Protein AF-A0A6V7MD33-F1 (afdb_monomer_lite)

Structure (mmCIF, N/CA/C/O backbone):
data_AF-A0A6V7MD33-F1
#
_entry.id   AF-A0A6V7MD33-F1
#
loop_
_atom_site.group_PDB
_atom_site.id
_atom_site.type_symbol
_atom_site.label_atom_id
_atom_site.label_alt_id
_atom_site.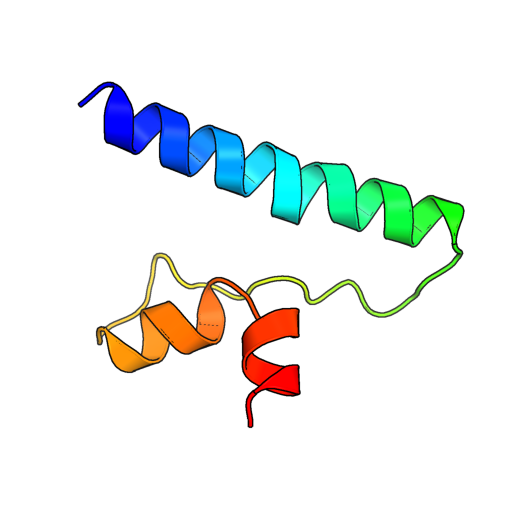label_comp_id
_atom_site.label_asym_id
_atom_site.label_entity_id
_atom_site.label_seq_id
_atom_site.pdbx_PDB_ins_code
_atom_site.Cartn_x
_atom_site.Cartn_y
_atom_site.Cartn_z
_atom_site.occupancy
_atom_site.B_iso_or_equiv
_atom_site.auth_seq_id
_atom_site.auth_comp_id
_atom_site.auth_asym_id
_atom_site.auth_atom_id
_atom_site.pdbx_PDB_model_num
ATOM 1 N N . ILE A 1 1 ? 9.381 1.163 -17.798 1.00 82.19 1 ILE A N 1
ATOM 2 C CA . ILE A 1 1 ? 10.329 1.296 -16.661 1.00 82.19 1 ILE A CA 1
ATOM 3 C C . ILE A 1 1 ? 9.891 2.401 -15.690 1.00 82.19 1 ILE A C 1
ATOM 5 O O . ILE A 1 1 ? 9.633 2.052 -14.545 1.00 82.19 1 ILE A O 1
ATOM 9 N N . PRO A 1 2 ? 9.672 3.670 -16.101 1.00 91.38 2 PRO A N 1
ATOM 10 C CA . PRO A 1 2 ? 9.257 4.728 -15.166 1.00 91.38 2 PRO A CA 1
ATOM 11 C C . PRO A 1 2 ? 7.883 4.464 -14.538 1.00 91.38 2 PRO A C 1
ATOM 13 O O . PRO A 1 2 ? 7.718 4.609 -13.336 1.00 91.38 2 PRO A O 1
ATOM 16 N N . ASN A 1 3 ? 6.920 3.987 -15.336 1.00 93.12 3 ASN A N 1
ATOM 17 C CA . ASN A 1 3 ? 5.560 3.691 -14.868 1.00 93.12 3 ASN A CA 1
ATOM 18 C C . ASN A 1 3 ? 5.516 2.647 -13.744 1.00 93.12 3 ASN A C 1
ATOM 20 O O . ASN A 1 3 ? 4.796 2.832 -12.770 1.00 93.12 3 ASN A O 1
ATOM 24 N N . HIS A 1 4 ? 6.311 1.578 -13.846 1.00 90.44 4 HIS A N 1
ATOM 25 C CA . HIS A 1 4 ? 6.361 0.550 -12.802 1.00 90.44 4 HIS A CA 1
ATOM 26 C C . HIS A 1 4 ? 6.997 1.077 -11.515 1.00 90.44 4 HIS A C 1
ATOM 28 O O . HIS A 1 4 ? 6.496 0.790 -10.435 1.00 90.44 4 HIS A O 1
ATOM 34 N N . LEU A 1 5 ? 8.046 1.899 -11.623 1.00 93.81 5 LEU A N 1
ATOM 35 C CA . LEU A 1 5 ? 8.647 2.553 -10.458 1.00 93.81 5 LEU A CA 1
ATOM 36 C C . LEU A 1 5 ? 7.666 3.525 -9.798 1.00 93.81 5 LEU A C 1
ATOM 38 O O . LEU A 1 5 ? 7.519 3.502 -8.583 1.00 93.81 5 LEU A O 1
ATOM 42 N N . MET A 1 6 ? 6.939 4.324 -10.585 1.00 95.25 6 MET A N 1
ATOM 43 C CA . MET A 1 6 ? 5.899 5.212 -10.060 1.00 95.25 6 MET A CA 1
ATOM 44 C C . MET A 1 6 ? 4.797 4.434 -9.338 1.00 95.25 6 MET A C 1
ATOM 46 O O . MET A 1 6 ? 4.380 4.843 -8.260 1.00 95.25 6 MET A O 1
ATOM 50 N N . TRP A 1 7 ? 4.363 3.297 -9.888 1.00 94.56 7 TRP A N 1
ATOM 51 C CA . TRP A 1 7 ? 3.368 2.438 -9.247 1.00 94.56 7 TRP A CA 1
ATOM 52 C C . TRP A 1 7 ? 3.867 1.864 -7.911 1.00 94.56 7 TRP A C 1
ATOM 54 O O . TRP A 1 7 ? 3.140 1.909 -6.921 1.00 94.56 7 TRP A O 1
ATOM 64 N N . LEU A 1 8 ? 5.123 1.404 -7.848 1.00 93.81 8 LEU A N 1
ATOM 65 C CA . LEU A 1 8 ? 5.745 0.919 -6.608 1.00 93.81 8 LEU A CA 1
ATOM 66 C C . LEU A 1 8 ? 5.897 2.033 -5.561 1.00 93.81 8 LEU A C 1
ATOM 68 O O . LEU A 1 8 ? 5.594 1.823 -4.388 1.00 93.81 8 LEU A O 1
ATOM 72 N N . CYS A 1 9 ? 6.320 3.229 -5.979 1.00 95.12 9 CYS A N 1
ATOM 73 C CA . CYS A 1 9 ? 6.404 4.390 -5.095 1.00 95.12 9 CYS A CA 1
ATOM 74 C C . CYS A 1 9 ? 5.026 4.782 -4.558 1.00 95.12 9 CYS A C 1
ATOM 76 O O . CYS A 1 9 ? 4.884 5.031 -3.365 1.00 95.12 9 CYS A O 1
ATOM 78 N N . PHE A 1 10 ? 4.006 4.808 -5.418 1.00 95.31 10 PHE A N 1
ATOM 79 C CA . PHE A 1 10 ? 2.637 5.105 -5.011 1.00 95.31 10 PHE A CA 1
ATOM 80 C C . PHE A 1 10 ? 2.120 4.070 -4.010 1.00 95.31 10 PHE A C 1
ATOM 82 O O . PHE A 1 10 ? 1.570 4.439 -2.976 1.00 95.31 10 PHE A O 1
ATOM 89 N N . PHE A 1 11 ? 2.375 2.783 -4.263 1.00 93.88 11 PHE A N 1
ATOM 90 C CA . PHE A 1 11 ? 2.041 1.718 -3.324 1.00 93.88 11 PHE A CA 1
ATOM 91 C C . PHE A 1 11 ? 2.665 1.964 -1.945 1.00 93.88 11 PHE A C 1
ATOM 93 O O . PHE A 1 11 ? 1.956 1.956 -0.940 1.00 93.88 11 PHE A O 1
ATOM 100 N N . TYR A 1 12 ? 3.971 2.236 -1.894 1.00 93.88 12 TYR A N 1
ATOM 101 C CA . TYR A 1 12 ? 4.667 2.492 -0.636 1.00 93.88 12 TYR A CA 1
ATOM 102 C C . TYR A 1 12 ? 4.119 3.735 0.079 1.00 93.88 12 TYR A C 1
ATOM 104 O O . TYR A 1 12 ? 3.769 3.677 1.256 1.00 93.88 12 TYR A O 1
ATOM 112 N N . LEU A 1 13 ? 3.972 4.854 -0.631 1.00 95.75 13 LEU A N 1
ATOM 113 C CA . LEU A 1 13 ? 3.484 6.102 -0.042 1.00 95.75 13 LEU A CA 1
ATOM 114 C C . LEU A 1 13 ? 2.061 5.965 0.510 1.00 95.75 13 LEU A C 1
ATOM 116 O O . LEU A 1 13 ? 1.777 6.478 1.590 1.00 95.75 13 LEU A O 1
ATOM 120 N N . SER A 1 14 ? 1.174 5.261 -0.192 1.00 92.88 14 SER A N 1
ATOM 121 C CA . SER A 1 14 ? -0.211 5.079 0.241 1.00 92.88 14 SER A CA 1
ATOM 122 C C . SER A 1 14 ? -0.353 3.996 1.313 1.00 92.88 14 SER A C 1
ATOM 124 O O . SER A 1 14 ? -0.808 4.287 2.418 1.00 92.88 14 SER A O 1
ATOM 126 N N . PHE A 1 15 ? 0.036 2.752 1.018 1.00 92.00 15 PHE A N 1
ATOM 127 C CA . PHE A 1 15 ? -0.247 1.609 1.892 1.00 92.00 15 PHE A CA 1
ATOM 128 C C . PHE A 1 15 ? 0.725 1.488 3.059 1.00 92.00 15 PHE A C 1
ATOM 130 O O . PHE A 1 15 ? 0.318 1.089 4.149 1.00 92.00 15 PHE A O 1
ATOM 137 N N . HIS A 1 16 ? 1.997 1.830 2.850 1.00 91.94 16 HIS A N 1
ATOM 138 C CA . HIS A 1 16 ? 2.980 1.783 3.922 1.00 91.94 16 HIS A CA 1
ATOM 139 C C . HIS A 1 16 ? 2.975 3.083 4.725 1.00 91.94 16 HIS A C 1
ATOM 141 O O . HIS A 1 16 ? 2.750 3.037 5.927 1.00 91.94 16 HIS A O 1
ATOM 147 N N . SER A 1 17 ? 3.173 4.247 4.103 1.00 94.25 17 SER A N 1
ATOM 148 C CA . SER A 1 17 ? 3.329 5.498 4.859 1.00 94.25 17 SER A CA 1
ATOM 149 C C . SER A 1 17 ? 2.000 6.115 5.308 1.00 94.25 1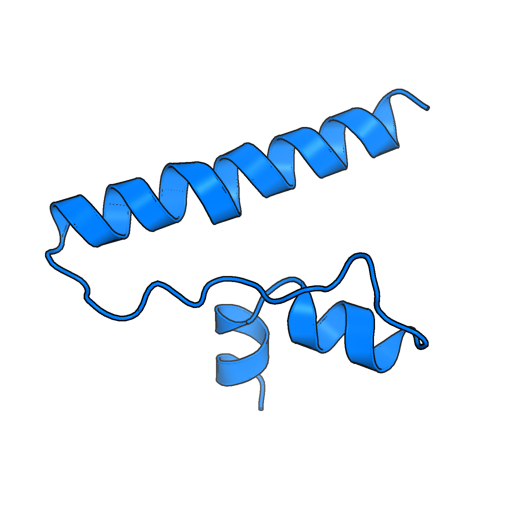7 SER A C 1
ATOM 151 O O . SER A 1 17 ? 1.810 6.332 6.503 1.00 94.25 17 SER A O 1
ATOM 153 N N . ALA A 1 18 ? 1.071 6.396 4.389 1.00 94.50 18 ALA A N 1
ATOM 154 C CA . ALA A 1 18 ? -0.146 7.138 4.723 1.00 94.50 18 ALA A CA 1
ATOM 155 C C . ALA A 1 18 ? -1.092 6.352 5.647 1.00 94.50 18 ALA A C 1
ATOM 157 O O . ALA A 1 18 ? -1.573 6.911 6.631 1.00 94.50 18 ALA A O 1
ATOM 158 N N . LEU A 1 19 ? -1.329 5.061 5.382 1.00 92.94 19 LEU A N 1
ATOM 159 C CA . LEU A 1 19 ? -2.208 4.239 6.226 1.00 92.94 19 LEU A CA 1
ATOM 160 C C . LEU A 1 19 ? -1.618 3.958 7.613 1.00 92.94 19 LEU A C 1
ATOM 162 O O . LEU A 1 19 ? -2.363 3.994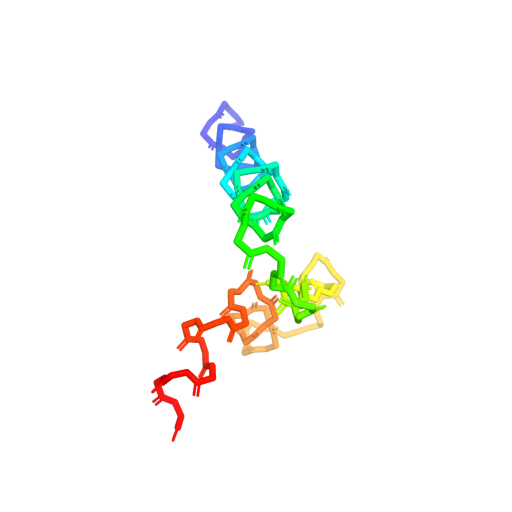 8.589 1.00 92.94 19 LEU A O 1
ATOM 166 N N . ASN A 1 20 ? -0.301 3.748 7.742 1.00 92.38 20 ASN A N 1
ATOM 167 C CA . ASN A 1 20 ? 0.309 3.641 9.073 1.00 92.38 20 ASN A CA 1
ATOM 168 C C . ASN A 1 20 ? 0.250 4.974 9.823 1.00 92.38 20 ASN A C 1
ATOM 170 O O . ASN A 1 20 ? -0.071 4.969 11.005 1.00 92.38 20 ASN A O 1
ATOM 174 N N . LEU A 1 21 ? 0.477 6.109 9.149 1.00 94.38 21 LEU A N 1
ATOM 175 C CA . LEU A 1 21 ? 0.322 7.425 9.772 1.00 94.38 21 LEU A CA 1
ATOM 176 C C . LEU A 1 21 ? -1.113 7.642 10.270 1.00 94.38 21 LEU A C 1
ATOM 178 O O . LEU A 1 21 ? -1.308 8.063 11.406 1.00 94.38 21 LEU A O 1
ATOM 182 N N . MET A 1 22 ? -2.120 7.324 9.452 1.00 93.94 22 MET A N 1
ATOM 183 C CA . MET A 1 22 ? -3.521 7.381 9.881 1.00 93.94 22 MET A CA 1
ATOM 184 C C . MET A 1 22 ? -3.800 6.411 11.032 1.00 93.94 22 MET A C 1
ATOM 186 O O . MET A 1 22 ? -4.500 6.777 11.970 1.00 93.94 22 MET A O 1
ATOM 190 N N . GLY A 1 23 ? -3.236 5.204 10.991 1.00 93.00 23 GLY A N 1
ATOM 191 C CA . GLY A 1 23 ? -3.378 4.217 12.056 1.00 93.00 23 GLY A CA 1
ATOM 192 C C . GLY A 1 23 ? -2.819 4.704 13.393 1.00 93.00 23 GLY A C 1
ATOM 193 O O . GLY A 1 23 ? -3.479 4.550 14.415 1.00 93.00 23 GLY A O 1
ATOM 194 N N . GLU A 1 24 ? -1.659 5.363 13.392 1.00 94.88 24 GLU A N 1
ATOM 195 C CA . GLU A 1 24 ? -1.116 6.022 14.586 1.00 94.88 24 GLU A CA 1
ATOM 196 C C . GLU A 1 24 ? -2.029 7.156 15.065 1.00 94.88 24 GLU A C 1
ATOM 198 O O . GLU A 1 24 ? -2.411 7.180 16.230 1.00 94.88 24 GLU A O 1
ATOM 203 N N . LEU A 1 25 ? -2.442 8.066 14.174 1.00 95.44 25 LEU A N 1
ATOM 204 C CA . LEU A 1 25 ? -3.278 9.219 14.540 1.00 95.44 25 LEU A CA 1
ATOM 205 C C . LEU A 1 25 ? -4.645 8.818 15.109 1.00 95.44 25 LEU A C 1
ATOM 207 O O . LEU A 1 25 ? -5.189 9.515 15.962 1.00 95.44 25 LEU A O 1
ATOM 211 N N . LEU A 1 26 ? -5.205 7.708 14.630 1.00 95.25 26 LEU A N 1
ATOM 212 C CA . LEU A 1 26 ? -6.511 7.198 15.046 1.00 95.25 26 LEU A CA 1
ATOM 213 C C . LEU A 1 26 ? -6.419 6.172 16.185 1.00 95.25 26 LEU A C 1
ATOM 215 O O . LEU A 1 26 ? -7.446 5.622 16.579 1.00 95.25 26 LEU A O 1
ATOM 219 N N . HIS A 1 27 ? -5.213 5.885 16.693 1.00 91.88 27 HIS A N 1
ATOM 220 C CA . HIS A 1 27 ? -4.94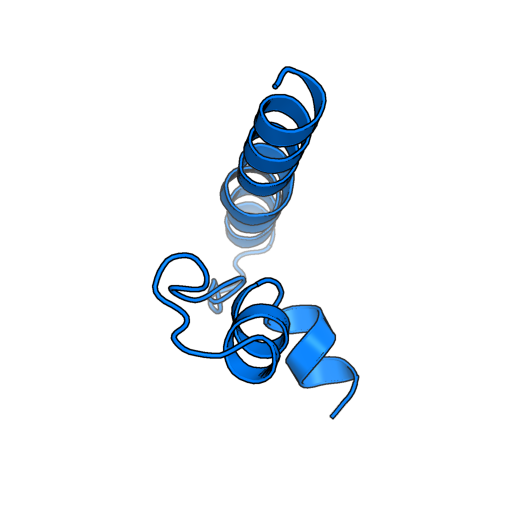7 4.781 17.624 1.00 91.88 27 HIS A CA 1
ATOM 221 C C . HIS A 1 27 ? -5.533 3.439 17.136 1.00 91.88 27 HIS A C 1
ATOM 223 O O . HIS A 1 27 ? -6.036 2.625 17.914 1.00 91.88 27 HIS A O 1
ATOM 229 N N . PHE A 1 28 ? -5.477 3.205 15.825 1.00 92.06 28 PHE A N 1
ATOM 230 C CA . PHE A 1 28 ? -5.952 1.986 15.191 1.00 92.06 28 PHE A CA 1
ATOM 231 C C . PHE A 1 28 ? -4.872 0.901 15.266 1.00 92.06 28 PHE A C 1
ATOM 233 O O . PHE A 1 28 ? -3.777 1.031 14.711 1.00 92.06 28 PHE A O 1
ATOM 240 N N . ALA A 1 29 ? -5.182 -0.177 15.988 1.00 86.31 29 ALA A N 1
ATOM 241 C CA . ALA A 1 29 ? -4.229 -1.246 16.274 1.00 86.31 29 ALA A CA 1
ATOM 242 C C . ALA A 1 29 ? -3.997 -2.206 15.090 1.00 86.31 29 ALA A C 1
ATOM 244 O O . ALA A 1 29 ? -2.908 -2.767 14.979 1.00 86.31 29 ALA A O 1
ATOM 245 N N . ASP A 1 30 ? -4.980 -2.403 14.199 1.00 87.69 30 ASP A N 1
ATOM 246 C CA . ASP A 1 30 ? -4.831 -3.320 13.058 1.00 87.69 30 ASP A CA 1
ATOM 247 C C . ASP A 1 30 ? -4.094 -2.631 11.901 1.00 87.69 30 ASP A C 1
ATOM 249 O O . ASP A 1 30 ? -4.641 -1.793 11.193 1.00 87.69 30 ASP A O 1
ATOM 253 N N . ARG A 1 31 ? -2.820 -2.974 11.704 1.00 87.12 31 ARG A N 1
ATOM 254 C CA . ARG A 1 31 ? -1.960 -2.358 10.671 1.00 87.12 31 ARG A CA 1
ATOM 255 C C . ARG A 1 31 ? -1.699 -3.273 9.482 1.00 87.12 31 ARG A C 1
ATOM 257 O O . ARG A 1 31 ? -0.755 -3.071 8.719 1.00 87.12 31 ARG A O 1
ATOM 264 N N . ASN A 1 32 ? -2.521 -4.307 9.325 1.00 89.75 32 ASN A N 1
ATOM 265 C CA . ASN A 1 32 ? -2.352 -5.296 8.271 1.00 89.75 32 ASN A CA 1
ATOM 266 C C . ASN A 1 32 ? -2.985 -4.818 6.953 1.00 89.75 32 ASN A C 1
ATOM 268 O O . ASN A 1 32 ? -4.019 -5.323 6.512 1.00 89.75 32 ASN A O 1
ATOM 272 N N . PHE A 1 33 ? -2.371 -3.801 6.344 1.00 90.81 33 PHE A N 1
ATOM 273 C CA . PHE A 1 33 ? -2.855 -3.185 5.105 1.00 90.81 33 PHE A CA 1
ATOM 274 C C . PHE A 1 33 ? -2.444 -3.955 3.837 1.00 90.81 33 PHE A C 1
ATOM 276 O O . PHE A 1 33 ? -3.114 -3.852 2.808 1.00 90.81 33 PHE A O 1
ATOM 283 N N . TYR A 1 34 ? -1.370 -4.743 3.898 1.00 92.25 34 TYR A N 1
ATOM 284 C CA . TYR A 1 34 ? -0.873 -5.581 2.804 1.00 92.25 34 TYR A CA 1
ATOM 285 C C . TYR A 1 34 ? -0.037 -6.750 3.358 1.00 92.25 34 TYR A C 1
ATOM 287 O O . TYR A 1 34 ? 0.513 -6.655 4.454 1.00 92.25 34 TYR A O 1
ATOM 295 N N . CYS A 1 35 ? 0.085 -7.834 2.589 1.00 91.56 35 CYS A N 1
ATOM 296 C CA . CYS A 1 35 ? 0.961 -8.984 2.870 1.00 91.56 35 CYS A CA 1
ATOM 297 C C . CYS A 1 35 ? 2.088 -9.084 1.824 1.00 91.56 35 CYS A C 1
ATOM 299 O O . CYS A 1 35 ? 2.240 -8.181 1.004 1.00 91.56 35 CYS A O 1
ATOM 301 N N . ASP A 1 36 ? 2.872 -10.168 1.835 1.00 91.88 36 ASP A N 1
ATOM 302 C CA . ASP A 1 36 ? 4.017 -10.421 0.940 1.00 91.88 36 ASP A CA 1
ATOM 303 C C . ASP A 1 36 ? 3.621 -10.660 -0.535 1.00 91.88 36 ASP A C 1
ATOM 305 O O . ASP A 1 36 ? 3.927 -11.691 -1.138 1.00 91.88 36 ASP A O 1
ATOM 309 N N . TRP A 1 37 ? 2.937 -9.693 -1.146 1.00 91.88 37 TRP A N 1
ATOM 310 C CA . TRP A 1 37 ? 2.409 -9.767 -2.509 1.00 91.88 37 TRP A CA 1
ATOM 311 C C . TRP A 1 37 ? 3.502 -9.880 -3.573 1.00 91.88 37 TRP A C 1
ATOM 313 O O . TRP A 1 37 ? 3.266 -10.437 -4.643 1.00 91.88 37 TRP A O 1
ATOM 323 N N . TRP A 1 38 ? 4.710 -9.391 -3.284 1.00 91.81 38 TRP A N 1
ATOM 324 C CA . TRP A 1 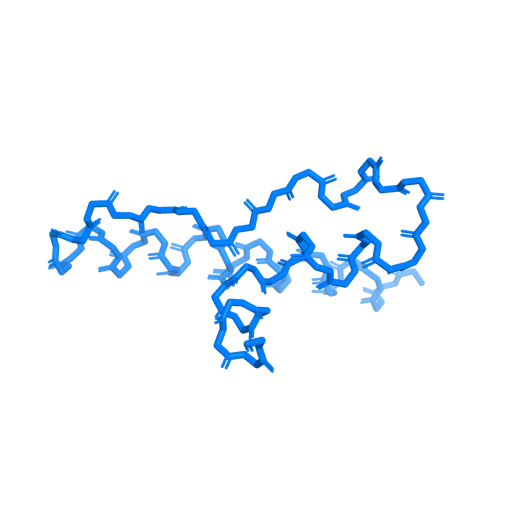38 ? 5.865 -9.496 -4.181 1.00 91.81 38 TRP A CA 1
ATOM 325 C C . TRP A 1 38 ? 6.391 -10.933 -4.308 1.00 91.81 38 TRP A C 1
ATOM 327 O O . TRP A 1 38 ? 7.021 -11.256 -5.309 1.00 91.81 38 TRP A O 1
ATOM 337 N N . ASN A 1 39 ? 6.109 -11.794 -3.324 1.00 91.56 39 ASN A N 1
ATOM 338 C CA . ASN A 1 39 ? 6.467 -13.215 -3.322 1.00 91.56 39 ASN A CA 1
ATOM 339 C C . ASN A 1 39 ? 5.294 -14.115 -3.759 1.00 91.56 39 ASN A C 1
ATOM 341 O O . ASN A 1 39 ? 5.322 -15.328 -3.547 1.00 91.56 39 ASN A O 1
ATOM 345 N N . ALA A 1 40 ? 4.236 -13.545 -4.341 1.00 91.56 40 ALA A N 1
ATOM 346 C CA . ALA A 1 40 ? 3.081 -14.314 -4.780 1.00 91.56 40 ALA A CA 1
ATOM 347 C C . ALA A 1 40 ? 3.437 -15.259 -5.944 1.00 91.56 40 ALA A C 1
ATOM 349 O O . ALA A 1 40 ? 3.877 -14.823 -7.005 1.00 91.56 40 ALA A O 1
ATOM 350 N N . ASN A 1 41 ? 3.168 -16.558 -5.767 1.00 92.25 41 ASN A N 1
ATOM 351 C CA . ASN A 1 41 ? 3.394 -17.579 -6.801 1.00 92.25 41 ASN A CA 1
ATOM 352 C C . ASN A 1 41 ? 2.340 -17.564 -7.920 1.00 92.25 41 ASN A C 1
ATOM 354 O O . ASN A 1 41 ? 2.578 -18.109 -8.993 1.00 92.25 41 ASN A O 1
ATOM 358 N N . ASN A 1 42 ? 1.169 -16.970 -7.670 1.00 93.69 42 ASN A N 1
ATOM 359 C CA . ASN A 1 42 ? 0.040 -16.923 -8.598 1.00 93.69 42 ASN A CA 1
ATOM 360 C C . ASN A 1 42 ? -0.596 -15.528 -8.604 1.00 93.69 42 ASN A C 1
ATOM 362 O O . ASN A 1 42 ? -0.566 -14.819 -7.596 1.00 93.69 42 ASN A O 1
ATOM 366 N N . ILE A 1 43 ? -1.255 -15.170 -9.713 1.00 91.00 43 ILE A N 1
ATOM 367 C CA . ILE A 1 43 ? -1.919 -13.865 -9.850 1.00 91.00 43 ILE A CA 1
ATOM 368 C C . ILE A 1 43 ? -3.094 -13.692 -8.874 1.00 91.00 43 ILE A C 1
ATOM 370 O O . ILE A 1 43 ? -3.326 -12.588 -8.395 1.00 91.00 43 ILE A O 1
ATOM 374 N N . ASP A 1 44 ? -3.795 -14.779 -8.528 1.00 90.69 44 ASP A N 1
ATOM 375 C CA . ASP A 1 44 ? -4.836 -14.765 -7.489 1.00 90.69 44 ASP A CA 1
ATOM 376 C C . ASP A 1 44 ? -4.250 -14.310 -6.147 1.00 90.69 44 ASP A C 1
ATOM 378 O O . ASP A 1 44 ? -4.694 -13.323 -5.566 1.00 90.69 44 ASP A O 1
ATOM 382 N N . THR A 1 45 ? -3.175 -14.962 -5.699 1.00 91.19 45 THR A N 1
ATOM 383 C CA . THR A 1 45 ? -2.497 -14.615 -4.446 1.00 91.19 45 THR A CA 1
ATOM 384 C C . THR A 1 45 ? -1.993 -13.172 -4.464 1.00 91.19 45 THR A C 1
ATOM 386 O O . THR A 1 45 ? -2.140 -12.478 -3.459 1.00 91.19 45 THR A O 1
ATOM 389 N N . PHE A 1 46 ? -1.472 -12.688 -5.597 1.00 92.50 46 PHE A N 1
ATOM 390 C CA . PHE A 1 46 ? -1.048 -11.293 -5.756 1.00 92.50 46 PHE A CA 1
ATOM 391 C C . PHE A 1 46 ? -2.194 -10.313 -5.459 1.00 92.50 46 PHE A C 1
ATOM 393 O O . PHE A 1 46 ? -2.051 -9.446 -4.598 1.00 92.50 46 PHE A O 1
ATOM 400 N N . TRP A 1 47 ? -3.360 -10.482 -6.092 1.00 89.94 47 TRP A N 1
ATOM 401 C CA . TRP A 1 47 ? -4.494 -9.568 -5.898 1.00 89.94 47 TRP A CA 1
ATOM 402 C C . TRP A 1 47 ? -5.056 -9.592 -4.475 1.00 89.94 47 TRP A C 1
ATOM 404 O O . TRP A 1 47 ? -5.505 -8.562 -3.974 1.00 89.94 47 TRP A O 1
ATOM 414 N N . ARG A 1 48 ? -4.994 -10.745 -3.803 1.00 90.56 48 ARG A N 1
ATOM 415 C CA . ARG A 1 48 ? -5.508 -10.917 -2.434 1.00 90.56 48 ARG A CA 1
ATOM 416 C C . ARG A 1 48 ? -4.586 -10.327 -1.371 1.00 90.56 48 ARG A C 1
ATOM 418 O O . ARG A 1 48 ? -5.057 -9.884 -0.328 1.00 90.56 48 ARG A O 1
ATOM 425 N N . THR A 1 49 ? -3.281 -10.322 -1.629 1.00 93.19 49 THR A N 1
ATOM 426 C CA . THR A 1 49 ? -2.254 -9.886 -0.667 1.00 93.19 49 THR A CA 1
ATOM 427 C C . THR A 1 49 ? -1.816 -8.438 -0.868 1.00 93.19 49 THR A C 1
ATOM 429 O O . THR A 1 49 ? -1.320 -7.821 0.073 1.00 93.19 49 THR A O 1
ATOM 432 N N . TRP A 1 50 ? -2.024 -7.875 -2.061 1.00 92.00 50 TRP A N 1
ATOM 433 C CA . TRP A 1 50 ? -1.631 -6.505 -2.388 1.00 92.00 50 TRP A CA 1
ATOM 434 C C . TRP A 1 50 ? -2.419 -5.446 -1.606 1.00 92.00 50 TRP A C 1
ATOM 436 O O . TRP A 1 50 ? -1.833 -4.487 -1.111 1.00 92.00 50 TRP A O 1
ATOM 446 N N . ASN A 1 51 ? -3.735 -5.623 -1.465 1.00 90.94 51 ASN A N 1
ATOM 447 C CA . ASN A 1 51 ? -4.615 -4.678 -0.778 1.00 90.94 51 ASN A CA 1
ATOM 448 C C . ASN A 1 51 ? -5.595 -5.432 0.126 1.00 90.94 51 ASN A C 1
ATOM 450 O O . ASN A 1 51 ? -6.735 -5.721 -0.248 1.00 90.94 51 ASN A O 1
ATOM 454 N N . MET A 1 52 ? -5.121 -5.758 1.326 1.00 90.75 52 MET A N 1
ATOM 455 C CA . MET A 1 52 ? -5.868 -6.548 2.304 1.00 90.75 52 MET A CA 1
ATOM 456 C C . MET A 1 52 ? -7.197 -5.896 2.722 1.00 90.75 52 MET A C 1
ATOM 458 O O . MET A 1 52 ? -8.194 -6.615 2.755 1.00 90.75 52 MET A O 1
ATOM 462 N N . PRO A 1 53 ? -7.281 -4.575 2.990 1.00 89.31 53 PRO A N 1
ATOM 463 C CA . PRO A 1 53 ? -8.544 -3.925 3.334 1.00 89.31 53 PRO A CA 1
ATOM 464 C C . PRO A 1 53 ? -9.618 -4.079 2.254 1.00 89.31 53 PRO A C 1
ATOM 466 O O . PRO A 1 53 ? -10.748 -4.440 2.568 1.00 89.31 53 PRO A O 1
ATOM 469 N N . VAL A 1 54 ? -9.271 -3.856 0.981 1.00 90.38 54 VAL A N 1
ATOM 470 C CA . VAL A 1 54 ? -10.232 -3.997 -0.126 1.00 90.38 54 VAL A CA 1
ATOM 471 C C . VAL A 1 54 ? -10.597 -5.458 -0.344 1.00 90.38 54 VAL A C 1
ATOM 473 O O . VAL A 1 54 ? -11.771 -5.766 -0.534 1.00 90.38 54 VAL A O 1
ATOM 476 N N . HIS A 1 55 ? -9.622 -6.368 -0.277 1.00 89.88 55 HIS A N 1
ATOM 477 C CA . HIS A 1 55 ? -9.898 -7.791 -0.437 1.00 89.88 55 HIS A CA 1
ATOM 478 C C . HIS A 1 55 ? -10.827 -8.323 0.664 1.00 89.88 55 HIS A C 1
ATOM 480 O O . HIS A 1 55 ? -11.787 -9.018 0.356 1.00 89.88 55 HIS A O 1
ATOM 486 N N . ARG A 1 56 ? -10.582 -7.950 1.928 1.00 88.88 56 ARG A N 1
ATOM 487 C CA . ARG A 1 56 ? -11.435 -8.310 3.074 1.00 88.88 56 ARG A CA 1
ATOM 488 C C . ARG A 1 56 ? -12.829 -7.685 3.010 1.00 88.88 56 ARG A C 1
ATOM 490 O O . ARG A 1 56 ? -13.733 -8.216 3.632 1.00 88.88 56 ARG A O 1
ATOM 497 N N . TRP A 1 57 ? -12.988 -6.550 2.330 1.00 91.31 57 TRP A N 1
ATOM 498 C CA . TRP A 1 57 ? -14.288 -5.898 2.158 1.00 91.31 57 TRP A CA 1
ATOM 499 C C . TRP A 1 57 ? -15.113 -6.509 1.017 1.00 91.31 57 TRP A C 1
ATOM 501 O O . TRP A 1 57 ? -16.334 -6.570 1.110 1.00 91.31 57 TRP A O 1
ATOM 511 N N . ALA A 1 58 ? -14.457 -6.920 -0.070 1.00 88.25 58 ALA A N 1
ATOM 512 C CA . ALA A 1 58 ? -15.115 -7.450 -1.264 1.00 88.25 58 ALA A CA 1
ATOM 513 C C . ALA A 1 58 ? -15.470 -8.949 -1.176 1.00 88.25 58 ALA A C 1
ATOM 515 O O . ALA A 1 58 ? -16.193 -9.444 -2.042 1.00 88.25 58 ALA A O 1
ATOM 516 N N . VAL A 1 59 ? -14.927 -9.659 -0.182 1.00 76.12 59 VAL A N 1
ATOM 517 C CA . VAL A 1 59 ? -15.243 -11.059 0.158 1.00 76.12 59 VAL A CA 1
ATOM 518 C C . VAL A 1 59 ? -16.296 -11.087 1.253 1.00 76.12 59 VAL A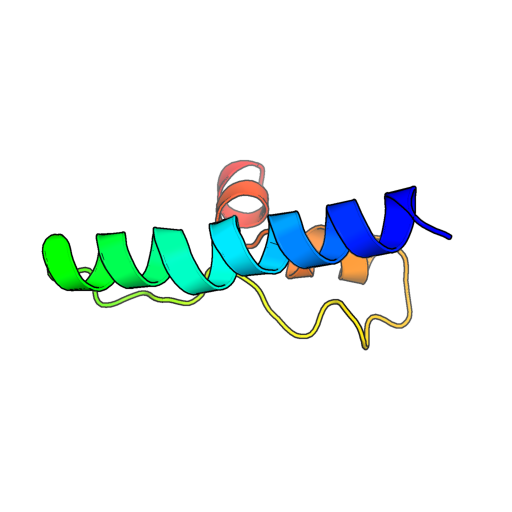 C 1
ATOM 520 O O . VAL A 1 59 ? -17.259 -11.869 1.095 1.00 76.12 59 VAL A O 1
#

InterPro domains:
  IPR004299 Membrane bound O-acyl transferase, MBOAT [PF03062] (2-58)
  IPR014371 Sterol O-acyltransferase, ACAT/DAG/ARE types [PTHR10408] (1-59)

Radius of gyration: 12.58 Å; chains: 1; bounding box: 26×27×34 Å

Secondary structure (DSSP, 8-state):
-HHHHHHHHHHIIIIIIIHHHHHHHTT-----S---GGG-SSHHHHHHHH-HHHHHHH-

pLDDT: mean 91.65, std 3.2, range [76.12, 95.75]

Foldseek 3Di:
DVVVVVVVVVLCCVLPPVQVVVCVVVVPPDSQQFAPLVPDPDPVSNVCRSGVVVNVVVD

Organism: NCBI:txid1563983

Sequence (59 aa):
IPNHLMWLCFFYLSFHSALNLMGELLHFADRNFYCDWWNANNIDTFWRTWNMPVHRWAV